Protein AF-A0A651DV00-F1 (afdb_monomer)

pLDDT: mean 95.15, std 6.51, range [61.16, 98.69]

Structure (mmCIF, N/CA/C/O backbone):
data_AF-A0A651DV00-F1
#
_entry.id   AF-A0A651DV00-F1
#
loop_
_atom_site.group_PDB
_atom_site.id
_atom_site.type_symbol
_atom_site.label_atom_id
_atom_site.label_alt_id
_atom_site.label_comp_id
_atom_site.label_asym_id
_atom_site.label_entity_id
_atom_site.label_seq_id
_atom_site.pdbx_PDB_ins_code
_atom_site.Cartn_x
_atom_site.Cartn_y
_atom_site.Cartn_z
_atom_site.occupancy
_atom_site.B_iso_or_equiv
_atom_site.auth_seq_id
_atom_site.auth_comp_id
_atom_site.auth_asym_id
_atom_site.auth_atom_id
_atom_site.pdbx_PDB_model_num
ATOM 1 N N . MET A 1 1 ? 13.357 -3.651 -10.009 1.00 63.66 1 MET A N 1
ATOM 2 C CA . MET A 1 1 ? 12.377 -2.735 -9.391 1.00 63.66 1 MET A CA 1
ATOM 3 C C . MET A 1 1 ? 12.829 -1.329 -9.700 1.00 63.66 1 MET A C 1
ATOM 5 O O . MET A 1 1 ? 14.008 -1.060 -9.513 1.00 63.66 1 MET A O 1
ATOM 9 N N . THR A 1 2 ? 11.948 -0.491 -10.234 1.00 86.31 2 THR A N 1
ATOM 10 C CA . THR A 1 2 ? 12.327 0.832 -10.759 1.00 86.31 2 THR A CA 1
ATOM 11 C C . THR A 1 2 ? 11.655 1.956 -9.976 1.00 86.31 2 THR A C 1
ATOM 13 O O . THR A 1 2 ? 12.222 3.038 -9.863 1.00 86.31 2 THR A O 1
ATOM 16 N N . HIS A 1 3 ? 10.486 1.691 -9.383 1.00 96.19 3 HIS A N 1
ATOM 17 C CA . HIS A 1 3 ? 9.716 2.688 -8.644 1.00 96.19 3 HIS A CA 1
ATOM 18 C C . HIS A 1 3 ? 9.309 2.160 -7.270 1.00 96.19 3 HIS A C 1
ATOM 20 O O . HIS A 1 3 ? 8.752 1.068 -7.152 1.00 96.19 3 HIS A O 1
ATOM 26 N N . LEU A 1 4 ? 9.576 2.961 -6.243 1.00 96.75 4 LEU A N 1
ATOM 27 C CA . LEU A 1 4 ? 9.064 2.781 -4.891 1.00 96.75 4 LEU A CA 1
ATOM 28 C C . LEU A 1 4 ? 7.904 3.765 -4.717 1.00 96.75 4 LEU A C 1
ATOM 30 O O . LEU A 1 4 ? 8.113 4.970 -4.841 1.00 96.75 4 LEU A O 1
ATOM 34 N N . LEU A 1 5 ? 6.692 3.261 -4.501 1.00 97.19 5 LEU A N 1
ATOM 35 C CA . LEU A 1 5 ? 5.509 4.097 -4.318 1.00 97.19 5 LEU A CA 1
ATOM 36 C C . LEU A 1 5 ? 5.447 4.595 -2.874 1.00 97.19 5 LEU A C 1
ATOM 38 O O . LEU A 1 5 ? 5.712 3.834 -1.939 1.00 97.19 5 LEU A O 1
ATOM 42 N N . ASP A 1 6 ? 5.072 5.861 -2.708 1.00 97.25 6 ASP A N 1
ATOM 43 C CA . ASP A 1 6 ? 4.722 6.413 -1.405 1.00 97.25 6 ASP A CA 1
ATOM 44 C C . ASP A 1 6 ? 3.287 6.029 -1.003 1.00 97.25 6 ASP A C 1
ATOM 46 O O . ASP A 1 6 ? 2.531 5.387 -1.746 1.00 97.25 6 ASP A O 1
ATOM 50 N N . THR A 1 7 ? 2.911 6.424 0.205 1.00 98.19 7 THR A N 1
ATOM 51 C CA . THR A 1 7 ? 1.622 6.080 0.804 1.00 98.19 7 THR A CA 1
ATOM 52 C C . THR A 1 7 ? 0.454 6.780 0.114 1.00 98.19 7 THR A C 1
ATOM 54 O O . THR A 1 7 ? -0.581 6.146 -0.106 1.00 98.19 7 THR A O 1
ATOM 57 N N . ASP A 1 8 ? 0.613 8.034 -0.311 1.00 97.94 8 ASP A N 1
ATOM 58 C CA . ASP A 1 8 ? -0.447 8.787 -0.990 1.00 97.94 8 ASP A CA 1
ATOM 59 C C . ASP A 1 8 ? -0.789 8.177 -2.355 1.00 97.94 8 ASP A C 1
ATOM 61 O O . ASP A 1 8 ? -1.968 7.999 -2.680 1.00 97.94 8 ASP A O 1
ATOM 65 N N . ILE A 1 9 ? 0.217 7.762 -3.130 1.00 97.56 9 ILE A N 1
ATOM 66 C CA . ILE A 1 9 ? 0.018 7.065 -4.405 1.00 97.56 9 ILE A CA 1
ATOM 67 C C . ILE A 1 9 ? -0.691 5.725 -4.188 1.00 97.56 9 ILE A C 1
ATOM 69 O O . ILE A 1 9 ? -1.615 5.390 -4.938 1.00 97.56 9 ILE A O 1
ATOM 73 N N . CYS A 1 10 ? -0.332 4.978 -3.141 1.00 97.81 10 CYS A N 1
ATOM 74 C CA . CYS A 1 10 ? -1.029 3.738 -2.790 1.00 97.81 10 CYS A CA 1
ATOM 75 C C . CYS A 1 10 ? -2.498 3.992 -2.414 1.00 97.81 10 CYS A C 1
ATOM 77 O O . CYS A 1 10 ? -3.390 3.269 -2.862 1.00 97.81 10 CYS A O 1
ATOM 79 N N . ILE A 1 11 ? -2.777 5.046 -1.643 1.00 97.50 11 ILE A N 1
ATOM 80 C CA . ILE A 1 11 ? -4.143 5.446 -1.279 1.00 97.50 11 ILE A CA 1
ATOM 81 C C . ILE A 1 11 ? -4.943 5.846 -2.523 1.00 97.50 11 ILE A C 1
ATOM 83 O O . ILE A 1 11 ? -6.101 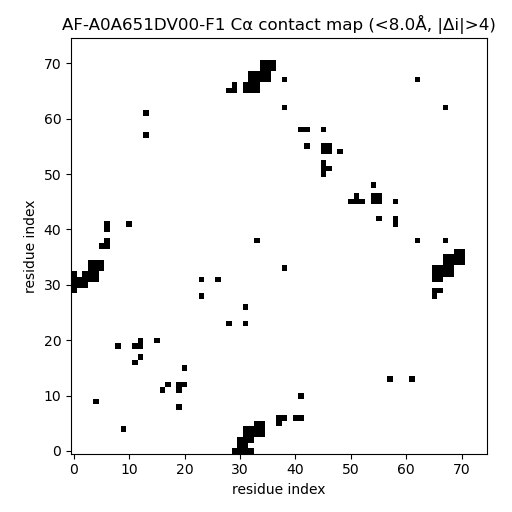5.446 -2.674 1.00 97.50 11 ILE A O 1
ATOM 87 N N . TYR A 1 12 ? -4.350 6.608 -3.441 1.00 97.25 12 TYR A N 1
ATOM 88 C CA . TYR A 1 12 ? -4.994 6.986 -4.698 1.00 97.25 12 TYR A CA 1
ATOM 89 C C . TYR A 1 12 ? -5.312 5.784 -5.578 1.00 97.25 12 TYR A C 1
ATOM 91 O O . TYR A 1 12 ? -6.417 5.713 -6.124 1.00 97.25 12 TYR A O 1
ATOM 99 N N . TRP A 1 13 ? -4.403 4.814 -5.661 1.00 96.56 13 TRP A N 1
ATOM 100 C CA . TRP A 1 13 ? -4.681 3.550 -6.331 1.00 96.56 13 TRP A CA 1
ATOM 101 C C . TRP A 1 13 ? -5.864 2.839 -5.685 1.00 96.56 13 TRP A C 1
ATOM 103 O O . TRP A 1 13 ? -6.832 2.509 -6.369 1.00 96.56 13 TRP A O 1
ATOM 113 N N . LEU A 1 14 ? -5.814 2.621 -4.367 1.00 96.06 14 LEU A N 1
ATOM 114 C CA . LEU A 1 14 ? -6.871 1.932 -3.631 1.00 96.06 14 LEU A CA 1
ATOM 115 C C . LEU A 1 14 ? -8.224 2.605 -3.857 1.00 96.06 14 LEU A C 1
ATOM 117 O O . LEU A 1 14 ? -9.220 1.911 -4.056 1.00 96.06 14 LEU A O 1
ATOM 121 N N . ASN A 1 15 ? -8.263 3.937 -3.874 1.00 95.44 15 ASN A N 1
ATOM 122 C CA . ASN A 1 15 ? -9.465 4.733 -4.127 1.00 95.44 15 ASN A CA 1
ATOM 123 C C . ASN A 1 15 ? -9.918 4.756 -5.595 1.00 95.44 15 ASN A C 1
ATOM 125 O O . ASN A 1 15 ? -10.912 5.405 -5.908 1.00 95.44 15 ASN A O 1
ATOM 129 N N . GLY A 1 16 ? -9.241 4.017 -6.474 1.00 94.69 16 GLY A N 1
ATOM 130 C CA . GLY A 1 16 ? -9.673 3.781 -7.844 1.00 94.69 16 GLY A CA 1
ATOM 131 C C . GLY A 1 16 ? -9.346 4.919 -8.803 1.00 94.69 16 GLY A C 1
ATOM 132 O O . GLY A 1 16 ? -10.056 5.070 -9.795 1.00 94.69 16 GLY A O 1
ATOM 133 N N . ARG A 1 17 ? -8.301 5.718 -8.537 1.00 96.06 17 ARG A N 1
ATOM 134 C CA . ARG A 1 17 ? -7.862 6.743 -9.496 1.00 96.06 17 ARG A CA 1
ATOM 135 C C . ARG A 1 17 ? -7.356 6.082 -10.789 1.00 96.06 17 ARG A C 1
ATOM 137 O O . ARG A 1 17 ? -6.376 5.329 -10.722 1.00 96.06 17 ARG A O 1
ATOM 144 N N . PRO A 1 18 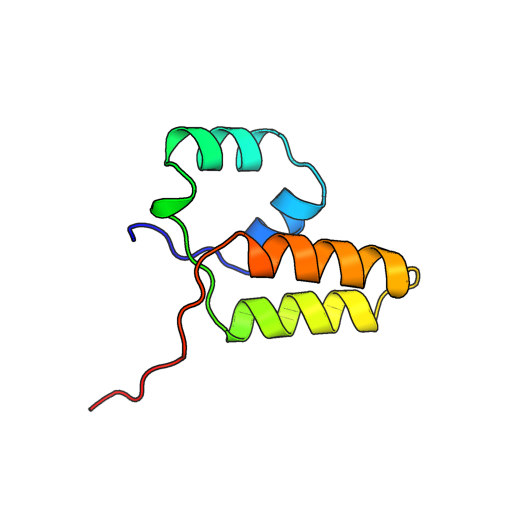? -8.008 6.317 -11.943 1.00 93.00 18 PRO A N 1
ATOM 145 C CA . PRO A 1 18 ? -7.702 5.603 -13.180 1.00 93.00 18 PRO A CA 1
ATOM 146 C C . PRO A 1 18 ? -6.279 5.875 -13.669 1.00 93.00 18 PRO A C 1
ATOM 148 O O . PRO A 1 18 ? -5.602 4.940 -14.086 1.00 93.00 18 PRO A O 1
ATOM 151 N N . GLU A 1 19 ? -5.778 7.100 -13.503 1.00 95.94 19 GLU A N 1
ATOM 152 C CA . GLU A 1 19 ? -4.455 7.513 -13.979 1.00 95.94 19 GLU A CA 1
ATOM 153 C C . GLU A 1 19 ? -3.339 6.717 -13.288 1.00 95.94 19 GLU A C 1
ATOM 155 O O . GLU A 1 19 ? -2.379 6.282 -13.924 1.00 95.94 19 GLU A O 1
ATOM 160 N N . ILE A 1 20 ? -3.491 6.455 -11.984 1.00 95.19 20 ILE A N 1
ATOM 161 C CA . ILE A 1 20 ? -2.527 5.658 -11.213 1.00 95.19 20 ILE A CA 1
ATOM 162 C C . ILE A 1 20 ? -2.516 4.214 -11.708 1.00 95.19 20 ILE A C 1
ATOM 164 O O . ILE A 1 20 ? -1.452 3.630 -11.911 1.00 95.19 20 ILE A O 1
ATOM 168 N N . ARG A 1 21 ? -3.702 3.640 -11.936 1.00 90.62 21 ARG A N 1
ATOM 169 C CA . ARG A 1 21 ? -3.832 2.264 -12.423 1.00 90.62 21 ARG A CA 1
ATOM 170 C C . ARG A 1 21 ? -3.250 2.111 -13.827 1.00 90.62 21 ARG A C 1
ATOM 172 O O . ARG A 1 21 ? -2.540 1.143 -14.080 1.00 90.62 21 ARG A O 1
ATOM 179 N N . GLU A 1 22 ? -3.542 3.043 -14.726 1.00 94.88 22 GLU A N 1
ATOM 180 C CA . GLU A 1 22 ? -3.028 3.041 -16.098 1.00 94.88 22 GLU A CA 1
ATOM 181 C C . GLU A 1 22 ? -1.502 3.140 -16.120 1.00 94.88 22 GLU A C 1
ATOM 183 O O . GLU A 1 22 ? -0.843 2.325 -16.767 1.00 94.88 22 GLU A O 1
ATOM 188 N N . HIS A 1 23 ? -0.929 4.059 -15.338 1.00 94.81 23 HIS A N 1
ATOM 189 C CA . HIS A 1 23 ? 0.521 4.201 -15.217 1.00 94.81 23 HIS A CA 1
ATOM 190 C C . HIS A 1 23 ? 1.168 2.942 -14.636 1.00 94.81 23 HIS A C 1
ATOM 192 O O . HIS A 1 23 ? 2.188 2.473 -15.142 1.00 94.81 23 HIS A O 1
ATOM 198 N N . ALA A 1 24 ? 0.564 2.352 -13.605 1.00 92.94 24 ALA A N 1
ATOM 199 C CA . ALA A 1 24 ? 1.078 1.134 -13.003 1.00 92.94 24 ALA A CA 1
ATOM 200 C C . ALA A 1 24 ? 1.053 -0.066 -13.960 1.00 92.94 24 ALA A C 1
ATOM 202 O O . ALA A 1 24 ? 1.989 -0.865 -13.971 1.00 92.94 24 ALA A O 1
ATOM 203 N N . LEU A 1 25 ? 0.008 -0.185 -14.784 1.00 91.75 25 LEU A N 1
ATOM 204 C CA . LEU A 1 25 ? -0.080 -1.215 -15.820 1.00 91.75 25 LEU A CA 1
ATOM 205 C C . LEU A 1 25 ? 0.941 -0.986 -16.940 1.00 91.75 25 LEU A C 1
ATOM 207 O O . LEU A 1 25 ? 1.551 -1.951 -17.391 1.00 91.75 25 LEU A O 1
ATOM 211 N N . ALA A 1 26 ? 1.158 0.265 -17.350 1.00 95.56 26 ALA A N 1
ATOM 212 C CA . ALA A 1 26 ? 2.147 0.615 -18.369 1.00 95.56 26 ALA A CA 1
ATOM 213 C C . ALA A 1 26 ? 3.590 0.330 -17.916 1.00 95.56 26 ALA A C 1
ATOM 215 O O . ALA A 1 26 ? 4.401 -0.149 -18.704 1.00 95.56 26 ALA A O 1
ATOM 216 N N . ILE A 1 27 ? 3.905 0.594 -16.644 1.00 95.31 27 ILE A N 1
ATOM 217 C CA . ILE A 1 27 ? 5.207 0.279 -16.033 1.00 95.31 27 ILE A CA 1
ATOM 218 C C . ILE A 1 27 ? 5.356 -1.232 -15.781 1.00 95.31 27 ILE A C 1
ATOM 220 O O . ILE A 1 27 ? 6.459 -1.774 -15.850 1.00 95.31 27 ILE A O 1
ATOM 224 N N . GLY A 1 28 ? 4.247 -1.914 -15.490 1.00 94.69 28 GLY A N 1
ATOM 225 C CA . GLY A 1 28 ? 4.209 -3.308 -15.069 1.00 94.69 28 GLY A CA 1
ATOM 226 C C . GLY A 1 28 ? 4.396 -3.452 -13.556 1.00 94.69 28 GLY A C 1
ATOM 227 O O . GLY A 1 28 ? 5.363 -2.963 -12.973 1.00 94.69 28 GLY A O 1
ATOM 228 N N . ILE A 1 29 ? 3.484 -4.185 -12.911 1.00 91.94 29 ILE A N 1
ATOM 229 C CA . ILE A 1 29 ? 3.428 -4.347 -11.444 1.00 91.94 29 ILE A CA 1
ATOM 230 C C . ILE A 1 29 ? 4.747 -4.878 -10.859 1.00 91.94 29 ILE A C 1
ATOM 232 O O . ILE A 1 29 ? 5.160 -4.460 -9.783 1.00 91.94 29 ILE A O 1
ATOM 236 N N . THR A 1 30 ? 5.458 -5.739 -11.592 1.00 94.56 30 THR A N 1
ATOM 237 C CA . THR A 1 30 ? 6.755 -6.317 -11.193 1.00 94.56 30 THR A CA 1
ATOM 238 C C . THR A 1 30 ? 7.877 -5.284 -11.040 1.00 94.56 30 THR A C 1
ATOM 240 O O . THR A 1 30 ? 8.911 -5.574 -10.436 1.00 94.56 30 THR A O 1
ATOM 243 N N . HIS A 1 31 ? 7.703 -4.077 -11.586 1.00 96.38 31 HIS A N 1
ATOM 244 C CA . HIS A 1 31 ? 8.656 -2.974 -11.463 1.00 96.38 31 HIS A CA 1
ATOM 245 C C . HIS A 1 31 ? 8.324 -2.009 -10.320 1.00 96.38 31 HIS A C 1
ATOM 247 O O . HIS A 1 31 ? 9.128 -1.109 -10.053 1.00 96.38 31 HIS A O 1
ATOM 253 N N . LEU A 1 32 ? 7.197 -2.218 -9.638 1.00 96.94 32 LEU A N 1
ATOM 254 C CA . LEU A 1 32 ? 6.721 -1.401 -8.530 1.00 96.94 32 LEU A CA 1
ATOM 255 C C . LEU A 1 32 ? 7.008 -2.082 -7.190 1.00 96.94 32 LEU A C 1
ATOM 257 O O . LEU A 1 32 ? 6.973 -3.307 -7.066 1.00 96.94 32 LEU A O 1
ATOM 261 N N . ALA A 1 33 ? 7.275 -1.267 -6.180 1.00 97.75 33 ALA A N 1
ATOM 262 C CA . ALA A 1 33 ? 7.445 -1.693 -4.801 1.00 97.75 33 ALA A CA 1
ATOM 263 C C . ALA A 1 33 ? 6.776 -0.703 -3.854 1.00 97.75 33 ALA A C 1
ATOM 265 O O . ALA A 1 33 ? 6.596 0.460 -4.211 1.00 97.75 33 ALA A O 1
ATOM 266 N N . ILE A 1 34 ? 6.530 -1.124 -2.619 1.00 98.12 34 ILE A N 1
ATOM 267 C CA . ILE A 1 34 ? 6.324 -0.214 -1.487 1.00 98.12 34 ILE A CA 1
ATOM 268 C C . ILE A 1 34 ? 7.320 -0.537 -0.379 1.00 98.12 34 ILE A C 1
ATOM 270 O O . ILE A 1 34 ? 7.846 -1.649 -0.292 1.00 98.12 34 ILE A O 1
ATOM 274 N N . SER A 1 35 ? 7.585 0.433 0.491 1.00 97.81 35 SER A N 1
ATOM 275 C CA . SER A 1 35 ? 8.343 0.153 1.708 1.00 97.81 35 SER A CA 1
ATOM 276 C C . SER A 1 35 ? 7.461 -0.584 2.723 1.00 97.81 35 SER A C 1
ATOM 278 O O . SER A 1 35 ? 6.238 -0.431 2.737 1.00 97.81 35 SER A O 1
ATOM 280 N N . SER A 1 36 ? 8.068 -1.356 3.623 1.00 97.56 36 SER A N 1
ATOM 281 C CA . SER A 1 36 ? 7.336 -1.921 4.771 1.00 97.56 36 SER A CA 1
ATOM 282 C C . SER A 1 36 ? 6.741 -0.840 5.689 1.00 97.56 36 SER A C 1
ATOM 284 O O . SER A 1 36 ? 5.727 -1.089 6.336 1.00 97.56 36 SER A O 1
ATOM 286 N N . ILE A 1 37 ? 7.307 0.374 5.690 1.00 97.75 37 ILE A N 1
ATOM 287 C CA . ILE A 1 37 ? 6.761 1.542 6.399 1.00 97.75 37 ILE A CA 1
ATOM 288 C C . ILE A 1 37 ? 5.440 1.978 5.750 1.00 97.75 37 ILE A C 1
ATOM 290 O O . ILE A 1 37 ? 4.429 2.087 6.435 1.00 97.75 37 ILE A O 1
ATOM 294 N N . THR A 1 38 ? 5.410 2.108 4.422 1.00 98.50 38 THR A N 1
ATOM 295 C CA . THR A 1 38 ? 4.192 2.402 3.648 1.00 98.50 38 THR A CA 1
ATOM 296 C C . THR A 1 38 ? 3.114 1.344 3.877 1.00 98.50 38 THR A C 1
ATOM 298 O O . THR A 1 38 ? 1.946 1.676 4.066 1.00 98.50 38 THR A O 1
ATOM 301 N N . ALA A 1 39 ? 3.488 0.061 3.928 1.00 98.56 39 ALA A N 1
ATOM 302 C CA . ALA A 1 39 ? 2.544 -1.004 4.263 1.00 98.56 39 ALA A CA 1
ATOM 303 C C . ALA A 1 39 ? 1.935 -0.802 5.666 1.00 98.56 39 ALA A C 1
ATOM 305 O O . ALA A 1 39 ? 0.722 -0.932 5.834 1.00 98.56 39 ALA A O 1
ATOM 306 N N . ALA A 1 40 ? 2.751 -0.433 6.660 1.00 98.50 40 ALA A N 1
ATOM 307 C CA . ALA A 1 40 ? 2.278 -0.138 8.011 1.00 98.50 40 ALA A CA 1
ATOM 308 C C . ALA A 1 40 ? 1.317 1.063 8.048 1.00 98.50 40 ALA A C 1
ATOM 310 O O . ALA A 1 40 ? 0.297 0.998 8.733 1.00 98.50 40 ALA A O 1
ATOM 311 N N . GLU A 1 41 ? 1.584 2.122 7.282 1.00 98.56 41 GLU A N 1
ATOM 312 C CA . GLU A 1 41 ? 0.692 3.284 7.180 1.00 98.56 41 GLU A CA 1
ATOM 313 C C . GLU A 1 41 ? -0.660 2.926 6.546 1.00 98.56 41 GLU A C 1
ATOM 315 O O . GLU A 1 41 ? -1.703 3.364 7.035 1.00 98.56 41 GLU A O 1
ATOM 320 N N . LEU A 1 42 ? -0.673 2.073 5.513 1.00 98.69 42 LEU A N 1
ATOM 321 C CA . LEU A 1 42 ? -1.915 1.580 4.906 1.00 98.69 42 LEU A CA 1
ATOM 322 C C . LEU A 1 42 ? -2.757 0.779 5.907 1.00 98.69 42 LEU A C 1
ATOM 324 O O . LEU A 1 42 ? -3.968 0.997 6.011 1.00 98.69 42 LEU A O 1
ATOM 328 N N . TYR A 1 43 ? -2.127 -0.112 6.678 1.00 98.69 43 TYR A N 1
ATOM 329 C CA . TYR A 1 43 ? -2.816 -0.852 7.735 1.00 98.69 43 TYR A CA 1
ATOM 330 C C . TYR A 1 43 ? -3.322 0.073 8.839 1.00 98.69 43 TYR A C 1
ATOM 332 O O . TYR A 1 43 ? -4.479 -0.042 9.244 1.00 98.69 43 TYR A O 1
ATOM 340 N N . PHE A 1 44 ? -2.502 1.019 9.296 1.00 98.69 44 PHE A N 1
ATOM 341 C CA . PHE A 1 44 ? -2.915 2.009 10.286 1.00 98.69 44 PHE A CA 1
ATOM 342 C C . PHE A 1 44 ? -4.142 2.797 9.808 1.00 98.69 44 PHE A C 1
ATOM 344 O O . PHE A 1 44 ? -5.132 2.902 10.533 1.00 98.69 44 PHE A O 1
ATOM 351 N N . GLY A 1 45 ? -4.126 3.272 8.559 1.00 98.19 45 GLY A N 1
ATOM 352 C CA . GLY A 1 45 ? -5.260 3.955 7.943 1.00 98.19 45 GLY A CA 1
ATOM 353 C C . GLY A 1 45 ? -6.520 3.086 7.874 1.00 98.19 45 GLY A C 1
ATOM 354 O O . GLY A 1 45 ? -7.617 3.571 8.150 1.00 98.19 45 GLY A O 1
ATOM 355 N N . ALA A 1 46 ? -6.383 1.792 7.567 1.00 98.38 46 ALA A N 1
ATOM 356 C CA . ALA A 1 46 ? -7.500 0.851 7.569 1.00 98.38 46 ALA A CA 1
ATOM 357 C C . ALA A 1 46 ? -8.101 0.658 8.974 1.00 98.38 46 ALA A C 1
ATOM 359 O O . ALA A 1 46 ? -9.320 0.793 9.133 1.00 98.38 46 ALA A O 1
ATOM 360 N N . TYR A 1 47 ? -7.259 0.411 9.985 1.00 98.69 47 TYR A N 1
ATOM 361 C CA . TYR A 1 47 ? -7.675 0.243 11.383 1.00 98.69 47 TYR A CA 1
ATOM 362 C C . TYR A 1 47 ? -8.314 1.502 11.975 1.00 98.69 47 TYR A C 1
ATOM 364 O O . TYR A 1 47 ? -9.250 1.393 12.761 1.00 98.69 47 TYR A O 1
ATOM 372 N N . ASN A 1 48 ? -7.856 2.688 11.571 1.00 98.31 48 ASN A N 1
ATOM 373 C CA . ASN A 1 48 ? -8.380 3.967 12.052 1.00 98.31 48 ASN A CA 1
ATOM 374 C C . ASN A 1 48 ? -9.590 4.489 11.244 1.00 98.31 48 ASN A C 1
ATOM 376 O O . ASN A 1 48 ? -10.061 5.605 11.461 1.00 98.31 48 ASN A O 1
ATOM 380 N N . SER A 1 49 ? -10.096 3.720 10.277 1.00 97.62 49 SER A N 1
ATOM 381 C CA . SER A 1 49 ? -11.231 4.132 9.445 1.00 97.62 49 SER A CA 1
ATOM 382 C C . SER A 1 49 ? -12.583 3.749 10.054 1.00 97.62 49 SER A C 1
ATOM 384 O O . SER A 1 49 ? -12.699 2.804 10.826 1.00 97.62 49 SER A O 1
ATOM 386 N N . THR A 1 50 ? -13.663 4.405 9.621 1.00 98.19 50 THR A N 1
ATOM 387 C CA . THR A 1 50 ? -15.039 4.020 10.000 1.00 98.19 50 THR A CA 1
ATOM 388 C C . THR A 1 50 ? -15.505 2.704 9.362 1.00 98.19 50 THR A C 1
ATOM 390 O O . THR A 1 50 ? -16.560 2.181 9.715 1.00 98.19 50 T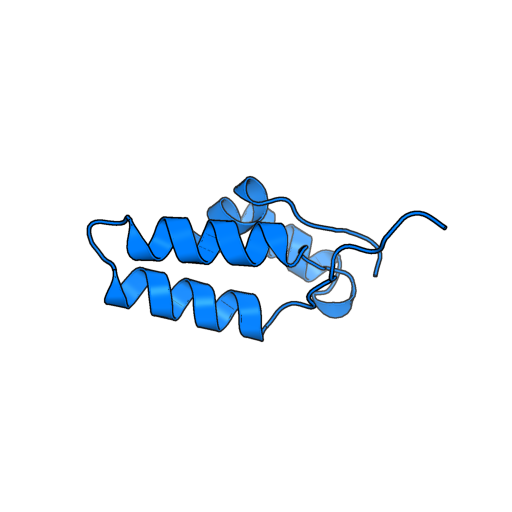HR A O 1
ATOM 393 N N . ARG A 1 51 ? -14.735 2.155 8.410 1.00 97.94 51 ARG A N 1
ATOM 394 C CA . ARG A 1 51 ? -15.047 0.946 7.627 1.00 97.94 51 ARG A CA 1
ATOM 395 C C . ARG A 1 51 ? -13.914 -0.080 7.739 1.00 97.94 51 ARG A C 1
ATOM 397 O O . ARG A 1 51 ? -13.435 -0.585 6.724 1.00 97.94 51 ARG A O 1
ATOM 404 N N . V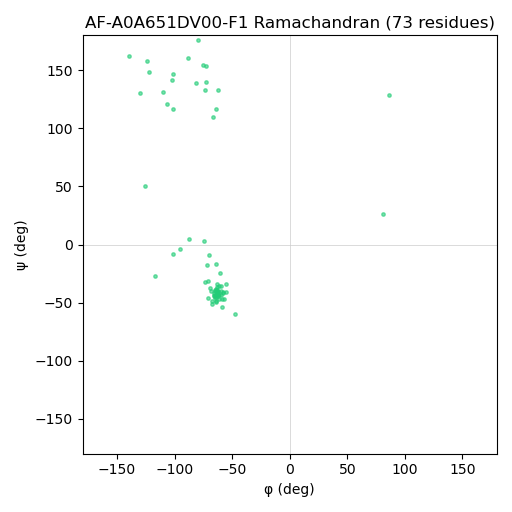AL A 1 52 ? -13.496 -0.376 8.973 1.00 98.31 52 VAL A N 1
ATOM 405 C CA . VAL A 1 52 ? -12.300 -1.179 9.295 1.00 98.31 52 VAL A CA 1
ATOM 406 C C . VAL A 1 52 ? -12.207 -2.472 8.487 1.00 98.31 52 VAL A C 1
ATOM 408 O O . VAL A 1 52 ? -11.265 -2.627 7.722 1.00 98.31 52 VAL A O 1
ATOM 411 N N . ALA A 1 53 ? -13.193 -3.372 8.587 1.00 98.44 53 ALA A N 1
ATOM 412 C CA . ALA A 1 53 ? -13.127 -4.687 7.938 1.00 98.44 53 ALA A CA 1
ATOM 413 C C . ALA A 1 53 ? -12.944 -4.598 6.413 1.00 98.44 53 ALA A C 1
ATOM 415 O 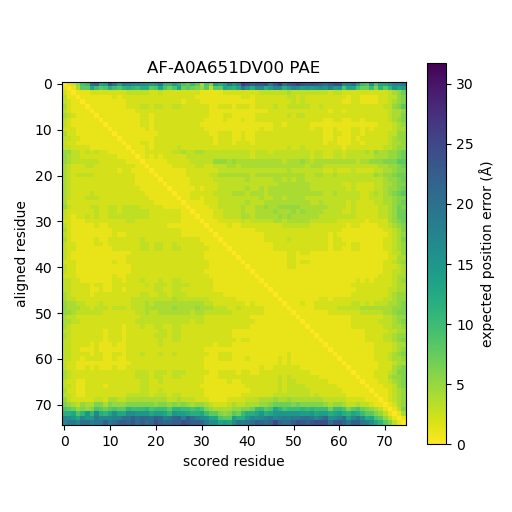O . ALA A 1 53 ? -12.158 -5.334 5.824 1.00 98.44 53 ALA A O 1
ATOM 416 N N . GLN A 1 54 ? -13.638 -3.658 5.768 1.00 98.31 54 GLN A N 1
ATOM 417 C CA . GLN A 1 54 ? -13.530 -3.480 4.325 1.00 98.31 54 GLN A CA 1
ATOM 418 C C . GLN A 1 54 ? -12.174 -2.891 3.923 1.00 98.31 54 GLN A C 1
ATOM 420 O O . GLN A 1 54 ? -11.563 -3.348 2.959 1.00 98.31 54 GLN A O 1
ATOM 425 N N . ASN A 1 55 ? -11.716 -1.853 4.624 1.00 98.25 55 ASN A N 1
ATOM 426 C CA . ASN A 1 55 ? -10.452 -1.204 4.293 1.00 98.25 55 ASN A CA 1
ATOM 427 C C . ASN A 1 55 ? -9.255 -2.091 4.632 1.00 98.25 55 ASN A C 1
ATOM 429 O O . ASN A 1 55 ? -8.269 -2.056 3.902 1.00 98.25 55 ASN A O 1
ATOM 433 N N . LEU A 1 56 ? -9.369 -2.930 5.663 1.00 98.56 56 LEU A N 1
ATOM 434 C CA . LEU A 1 56 ? -8.361 -3.926 5.993 1.00 98.56 56 LEU A CA 1
ATOM 435 C C . LEU A 1 56 ? -8.232 -4.952 4.865 1.00 98.56 56 LEU A C 1
ATOM 437 O O . LEU A 1 56 ? -7.138 -5.116 4.341 1.00 98.56 56 LEU A O 1
ATOM 441 N N . GLY A 1 57 ? -9.343 -5.524 4.386 1.00 98.62 57 GLY A N 1
ATOM 442 C CA . GLY A 1 57 ? -9.301 -6.460 3.256 1.00 98.62 57 GLY A CA 1
ATOM 443 C C . GLY A 1 57 ? -8.726 -5.842 1.972 1.00 98.62 57 GLY A C 1
ATOM 444 O O . GLY A 1 57 ? -7.985 -6.493 1.239 1.00 98.62 57 GLY A O 1
ATOM 445 N N . ARG A 1 58 ? -9.000 -4.554 1.713 1.00 98.31 58 ARG A N 1
ATOM 446 C CA . ARG A 1 58 ? -8.391 -3.815 0.588 1.00 98.31 58 ARG A CA 1
ATOM 447 C C . ARG A 1 58 ? -6.881 -3.635 0.766 1.00 98.31 58 ARG A C 1
ATOM 449 O O . ARG A 1 58 ? -6.142 -3.810 -0.200 1.00 98.31 58 ARG A O 1
ATOM 456 N N . ALA A 1 59 ? -6.431 -3.288 1.973 1.00 98.38 59 ALA A N 1
ATOM 457 C CA . ALA A 1 59 ? -5.012 -3.144 2.287 1.00 98.38 59 ALA A CA 1
ATOM 458 C C . ALA A 1 59 ? -4.277 -4.488 2.171 1.00 98.38 59 ALA A C 1
ATOM 460 O O . ALA A 1 59 ? -3.249 -4.549 1.507 1.00 98.38 59 ALA A O 1
ATOM 461 N N . GLU A 1 60 ? -4.838 -5.568 2.720 1.00 98.38 60 GLU A N 1
ATOM 462 C CA . GLU A 1 60 ? -4.283 -6.925 2.628 1.00 98.38 60 GLU A CA 1
ATOM 463 C C . GLU A 1 60 ? -4.141 -7.378 1.174 1.00 98.38 60 GLU A C 1
ATOM 465 O O . GLU A 1 60 ? -3.076 -7.844 0.768 1.00 98.38 60 GLU A O 1
ATOM 470 N N . GLN A 1 61 ? -5.185 -7.182 0.362 1.00 98.19 61 GLN A N 1
ATOM 471 C CA . GLN A 1 61 ? -5.145 -7.528 -1.056 1.00 98.19 61 GLN A CA 1
ATOM 472 C C . GLN A 1 61 ? -4.065 -6.735 -1.804 1.00 98.19 61 GLN A C 1
ATOM 474 O O . GLN A 1 61 ? -3.350 -7.301 -2.629 1.00 98.19 61 GLN A O 1
ATOM 479 N N . PHE A 1 62 ? -3.946 -5.434 -1.535 1.00 97.31 62 PHE A N 1
ATOM 480 C CA . PHE A 1 62 ? -2.953 -4.584 -2.187 1.00 97.31 62 PHE A CA 1
ATOM 481 C C . PHE A 1 62 ? -1.527 -4.952 -1.768 1.00 97.31 62 PHE A C 1
ATOM 483 O O . PHE A 1 62 ? -0.692 -5.212 -2.631 1.00 97.31 62 PHE A O 1
ATOM 490 N N . VAL A 1 63 ? -1.264 -5.042 -0.460 1.00 97.75 63 VAL A N 1
ATOM 491 C CA . VAL A 1 63 ? 0.046 -5.401 0.105 1.00 97.75 63 VAL A CA 1
ATOM 492 C C . VAL A 1 63 ? 0.471 -6.803 -0.337 1.00 97.75 63 VAL A C 1
ATOM 494 O O . VAL A 1 63 ? 1.644 -7.015 -0.622 1.00 97.75 63 VAL A O 1
ATOM 497 N N . GLY A 1 64 ? -0.465 -7.748 -0.464 1.00 97.19 64 GLY A N 1
ATOM 498 C CA . GLY A 1 64 ? -0.185 -9.095 -0.969 1.00 97.19 64 GLY A CA 1
ATOM 499 C C . GLY A 1 64 ? 0.111 -9.166 -2.474 1.00 97.19 64 GLY A C 1
ATOM 500 O O . GLY A 1 64 ? 0.666 -10.161 -2.934 1.00 97.19 64 GLY A O 1
ATOM 501 N N . ALA A 1 65 ? -0.245 -8.133 -3.244 1.00 95.25 65 ALA A N 1
ATOM 502 C CA . AL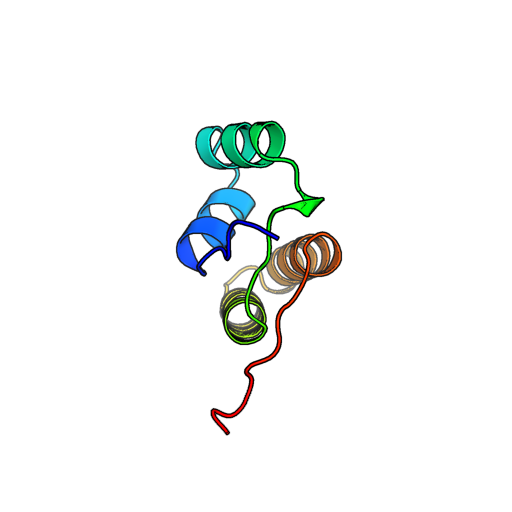A A 1 65 ? -0.078 -8.091 -4.698 1.00 95.25 65 ALA A CA 1
ATOM 503 C C . ALA A 1 65 ? 1.134 -7.264 -5.165 1.00 95.25 65 ALA A C 1
ATOM 505 O O . ALA A 1 65 ? 1.455 -7.278 -6.355 1.00 95.25 65 ALA A O 1
ATOM 506 N N . ILE A 1 66 ? 1.798 -6.541 -4.259 1.00 96.12 66 ILE A N 1
ATOM 507 C CA . ILE A 1 66 ? 2.931 -5.663 -4.563 1.00 96.12 66 ILE A CA 1
ATOM 508 C C . ILE A 1 66 ? 4.165 -6.073 -3.761 1.00 96.12 66 ILE A C 1
ATOM 510 O O . ILE A 1 66 ? 4.076 -6.577 -2.646 1.00 96.12 66 ILE A O 1
ATOM 514 N N . ALA A 1 67 ? 5.348 -5.865 -4.330 1.00 97.31 67 ALA A N 1
ATOM 515 C CA . ALA A 1 67 ? 6.587 -6.218 -3.657 1.00 97.31 67 ALA A CA 1
ATOM 516 C C . ALA A 1 67 ? 6.909 -5.248 -2.504 1.00 97.31 67 ALA A C 1
ATOM 518 O O . ALA A 1 67 ? 6.755 -4.032 -2.639 1.00 97.31 67 ALA A O 1
ATOM 519 N N . ILE A 1 68 ? 7.396 -5.792 -1.383 1.00 97.25 68 ILE A N 1
ATOM 520 C CA . ILE A 1 68 ? 7.693 -5.045 -0.153 1.00 97.25 68 ILE A CA 1
ATOM 521 C 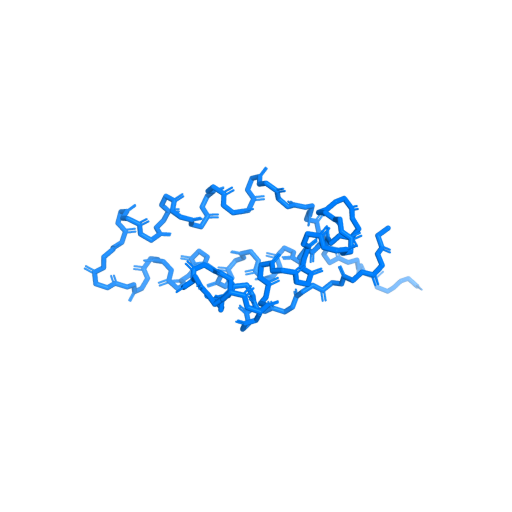C . ILE A 1 68 ? 9.200 -4.957 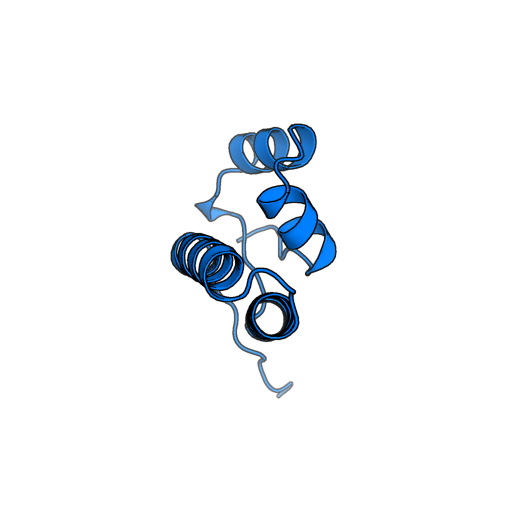0.073 1.00 97.25 68 ILE A C 1
ATOM 523 O O . ILE A 1 68 ? 9.891 -5.975 0.060 1.00 97.25 68 ILE A O 1
ATOM 527 N N . ILE A 1 69 ? 9.696 -3.749 0.348 1.00 96.38 69 ILE A N 1
ATOM 528 C CA . ILE A 1 69 ? 11.101 -3.495 0.686 1.00 96.38 69 ILE A CA 1
ATOM 529 C C . ILE A 1 69 ? 11.241 -3.194 2.186 1.00 96.38 69 ILE A C 1
ATOM 531 O O . ILE A 1 69 ? 10.621 -2.243 2.681 1.00 96.38 69 ILE A O 1
ATOM 535 N N . PRO A 1 70 ? 12.033 -3.976 2.943 1.00 94.56 70 PRO A N 1
ATOM 536 C CA . PRO A 1 70 ? 12.324 -3.668 4.339 1.00 94.56 70 PRO A CA 1
ATOM 537 C C . PRO A 1 70 ? 13.284 -2.469 4.449 1.00 94.56 70 PRO A C 1
ATOM 539 O O . PRO A 1 70 ? 14.068 -2.230 3.529 1.00 94.56 70 PRO A O 1
ATOM 542 N N . PRO A 1 71 ? 13.264 -1.712 5.561 1.00 89.69 71 PRO A N 1
ATOM 543 C CA . PRO A 1 71 ? 14.311 -0.743 5.838 1.00 89.69 71 PRO A CA 1
ATOM 544 C C . PRO A 1 71 ? 15.650 -1.468 5.994 1.00 89.69 71 PRO A C 1
ATOM 546 O O . PRO A 1 71 ? 15.754 -2.458 6.718 1.00 89.69 71 PRO A O 1
ATOM 549 N N . THR A 1 72 ? 16.681 -0.945 5.340 1.00 87.44 72 THR A N 1
ATOM 550 C CA . THR A 1 72 ? 18.060 -1.406 5.517 1.00 87.44 72 THR A CA 1
ATOM 551 C C . THR A 1 72 ? 18.796 -0.418 6.412 1.00 87.44 72 THR A C 1
ATOM 553 O O . THR A 1 72 ? 18.603 0.793 6.307 1.00 87.44 72 THR A O 1
ATOM 556 N N . THR A 1 73 ? 19.658 -0.915 7.292 1.00 84.88 73 THR A N 1
ATOM 557 C CA . THR A 1 73 ? 20.605 -0.072 8.026 1.00 84.88 73 THR A CA 1
ATOM 558 C C . THR A 1 73 ? 21.715 0.391 7.089 1.00 84.88 73 THR A C 1
ATOM 560 O O . THR A 1 73 ? 22.286 -0.431 6.374 1.00 84.88 73 THR A O 1
ATOM 563 N N . ALA A 1 74 ? 22.050 1.680 7.105 1.00 76.94 74 ALA A N 1
ATOM 564 C CA . ALA A 1 74 ? 23.241 2.167 6.419 1.00 76.94 74 ALA A CA 1
ATOM 565 C C . ALA A 1 74 ? 24.483 1.593 7.121 1.00 76.94 74 ALA A C 1
ATOM 567 O O . ALA A 1 74 ? 24.745 1.928 8.276 1.00 76.94 74 ALA A O 1
ATOM 568 N N . THR A 1 75 ? 25.176 0.675 6.451 1.00 61.16 75 THR A N 1
ATOM 569 C CA . THR A 1 75 ? 26.521 0.209 6.820 1.00 61.16 75 THR A CA 1
ATOM 570 C C . THR A 1 75 ? 27.574 1.170 6.312 1.00 61.16 75 THR A C 1
ATOM 572 O O . THR A 1 75 ? 27.436 1.570 5.132 1.00 61.16 75 THR A O 1
#

Sequence (75 aa):
MTHLLDTDICIYWLNGRPEIREHALAIGITHLAISSITAAELYFGAYNSTRVAQNLGRAEQFVGAIAIIPPTTAT

Secondary structure (DSSP, 8-state):
--EEE-HHHHHHHHTT-HHHHHHHHHH-GGGEEEEHHHHHHHHHHHHTSTTHHHHHHHHHHHHHHSEEEPPPP--

Solvent-accessible surface area (backbone atoms only — not comparable to full-atom values): 4323 Å² total; per-residue (Å²): 113,81,45,74,51,56,55,68,60,51,51,41,40,74,74,62,41,62,68,54,50,53,52,43,61,74,69,33,63,84,31,38,31,32,39,50,64,40,52,50,51,47,48,50,53,14,69,74,40,99,52,32,74,62,40,40,54,53,40,52,56,49,59,75,73,43,46,73,41,73,90,75,80,92,126

Mean predicted aligned error: 3.02 Å

Nearest PDB structures (foldseek):
  5ecy-assembly1_E  TM=9.279E-01  e=1.593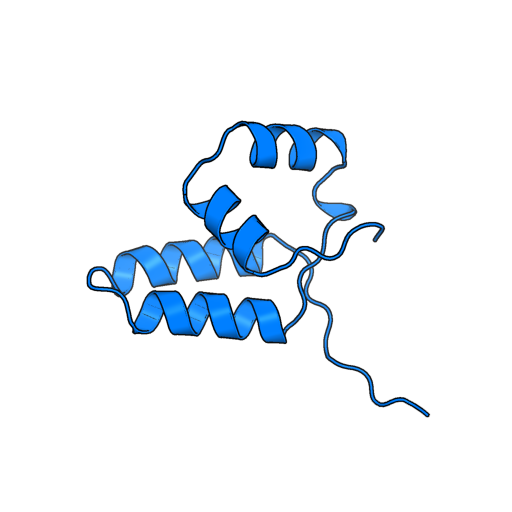E-05  Shigella flexneri
  5ed0-assembly2_B  TM=9.001E-01  e=1.406E-05  Shigella flexneri
  5ecw-assembly1_A  TM=9.054E-01  e=1.920E-05  Shigella flexneri
  9h6a-assembly1_A  TM=8.912E-01  e=4.317E-05  Escherichia coli KLY
  6ifm-assembly1_G  TM=9.099E-01  e=6.274E-05  Salmonella enterica subsp. enterica serovar Typhimurium str. LT2

Foldseek 3Di:
DAEEDALVLVVCVLVPPPVSVVVCVVCDQQNYEYEVVSLVVQLVCLCPDPNNVVSNVSSCVSNVSHHYDYDDDDD

Radius of gyration: 12.67 Å; Cα contacts (8 Å, |Δi|>4): 78; chains: 1; bounding box: 42×18×30 Å